Protein AF-A0A9E4KTT6-F1 (afdb_monomer_lite)

Radius of gyration: 18.22 Å; chains: 1; bounding box: 40×42×46 Å

Secondary structure (DSSP, 8-state):
-HHHHHHHTT--STT-EEEEEE-SSS-EEEEEETTEEEEES--SSTTSSS--SSS-SS--THHHHTTTTS-----EEE--SSHHHHHHHHHHHHH-SS--EEE-----TT----S-HHHHHHHHHHS----TTT-B-GGG-SEEE---SHHHHHHHHHHTHHHHHTT--EEE-

Foldseek 3Di:
DLVVLCQQQVDQLQADWAWAWEDEQATKIFTHGSSRTPDMQDDPDSQAGDCHDPHGHDDDPVVVVVVPPDDDDDAAEAAAQAVLLVVLVVVVVVVDDPHHYHYDYDPDPPQDPPDDNVRSNVCVVVVDDWPVVLFQSSNNASYEAEYGHHVSVVVSSVVSVVCVVVSHGYIYD

Structure (mmCIF, N/CA/C/O backbone):
data_AF-A0A9E4KTT6-F1
#
_entry.id   AF-A0A9E4KTT6-F1
#
loop_
_atom_site.group_PDB
_atom_site.id
_atom_site.type_symbol
_atom_site.label_atom_id
_atom_site.label_alt_id
_atom_site.label_comp_id
_atom_site.label_asym_id
_atom_site.label_entity_id
_atom_site.label_seq_id
_atom_site.pdbx_PDB_ins_code
_atom_site.Cartn_x
_atom_site.Cartn_y
_atom_site.Cartn_z
_atom_si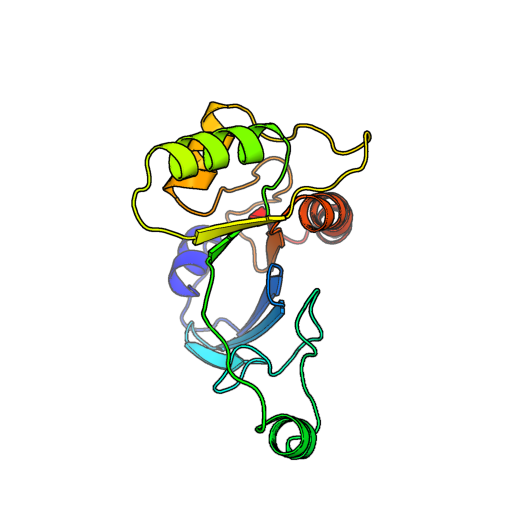te.occupancy
_atom_site.B_iso_or_equiv
_atom_site.auth_seq_id
_atom_site.auth_comp_id
_atom_site.auth_asym_id
_atom_site.auth_atom_id
_atom_site.pdbx_PDB_model_num
ATOM 1 N N . MET A 1 1 ? 0.861 -5.802 12.156 1.00 65.88 1 MET A N 1
ATOM 2 C CA . MET A 1 1 ? 0.313 -4.542 11.597 1.00 65.88 1 MET A CA 1
ATOM 3 C C . MET A 1 1 ? -0.463 -3.770 12.658 1.00 65.88 1 MET A C 1
ATOM 5 O O . MET A 1 1 ? -0.061 -2.660 12.962 1.00 65.88 1 MET A O 1
ATOM 9 N N . ALA A 1 2 ? -1.457 -4.380 13.317 1.00 66.81 2 ALA A N 1
ATOM 10 C CA . ALA A 1 2 ? -2.187 -3.762 14.431 1.00 66.81 2 ALA A CA 1
ATOM 11 C C . ALA A 1 2 ? -1.295 -3.299 15.606 1.00 66.81 2 ALA A C 1
ATOM 13 O O . ALA A 1 2 ? -1.503 -2.201 16.107 1.00 66.81 2 ALA A O 1
ATOM 14 N N . GLU A 1 3 ? -0.270 -4.075 15.985 1.00 71.81 3 GLU A N 1
ATOM 15 C CA . GLU A 1 3 ? 0.719 -3.675 17.009 1.00 71.81 3 GLU A CA 1
ATOM 16 C C . GLU A 1 3 ? 1.580 -2.478 16.575 1.00 71.81 3 GLU A C 1
ATOM 18 O O . GLU A 1 3 ? 1.825 -1.551 17.342 1.00 71.81 3 GLU A O 1
ATOM 23 N N . ARG A 1 4 ? 2.000 -2.447 15.304 1.00 75.50 4 ARG A N 1
ATOM 24 C CA . ARG A 1 4 ? 2.707 -1.283 14.746 1.00 75.50 4 ARG A CA 1
ATOM 25 C C . ARG A 1 4 ? 1.804 -0.052 14.732 1.00 75.50 4 ARG A C 1
ATOM 27 O O . ARG A 1 4 ? 2.252 1.027 15.099 1.00 75.50 4 ARG A O 1
ATOM 34 N N . TYR A 1 5 ? 0.536 -0.217 14.361 1.00 74.06 5 TYR A N 1
ATOM 35 C CA . TYR A 1 5 ? -0.446 0.862 14.399 1.00 74.06 5 TYR A CA 1
ATOM 36 C C . TYR A 1 5 ? -0.777 1.308 15.816 1.00 74.06 5 TYR A C 1
ATOM 38 O O . TYR A 1 5 ? -1.034 2.484 15.998 1.00 74.06 5 TYR A O 1
ATOM 46 N N . SER A 1 6 ? -0.696 0.442 16.830 1.00 73.25 6 SER A N 1
ATOM 47 C CA . SER A 1 6 ? -0.851 0.873 18.223 1.00 73.25 6 SER A CA 1
ATOM 48 C C . SER A 1 6 ? 0.294 1.668 18.777 1.00 73.25 6 SER A C 1
ATOM 50 O O . SER A 1 6 ? 0.057 2.625 19.504 1.00 73.25 6 SER A O 1
ATOM 52 N N . THR A 1 7 ? 1.518 1.308 18.410 1.00 77.50 7 THR A N 1
ATOM 53 C CA . THR A 1 7 ? 2.681 2.108 18.780 1.00 77.50 7 THR A CA 1
ATOM 54 C C . THR A 1 7 ? 2.636 3.465 18.093 1.00 77.50 7 THR A C 1
ATOM 56 O O . THR A 1 7 ? 2.942 4.473 18.718 1.00 77.50 7 THR A O 1
ATOM 59 N N . LEU A 1 8 ? 2.222 3.490 16.822 1.00 76.50 8 LEU A N 1
ATOM 60 C CA . LEU A 1 8 ? 2.074 4.730 16.075 1.00 76.50 8 LEU A CA 1
ATOM 61 C C . LEU A 1 8 ? 0.915 5.570 16.594 1.00 76.50 8 LEU A C 1
ATOM 63 O O . LEU A 1 8 ? 1.104 6.761 16.695 1.00 76.50 8 LEU A O 1
ATOM 67 N N . ALA A 1 9 ? -0.224 4.984 16.960 1.00 74.81 9 ALA A N 1
ATOM 68 C CA . ALA A 1 9 ? -1.436 5.704 17.348 1.00 74.81 9 ALA A CA 1
ATOM 69 C C . ALA A 1 9 ? -1.638 5.860 18.874 1.00 74.81 9 ALA A C 1
ATOM 71 O O . ALA A 1 9 ? -2.724 6.237 19.316 1.00 74.81 9 ALA A O 1
ATOM 72 N N . SER A 1 10 ? -0.607 5.557 19.674 1.00 76.44 10 SER A N 1
ATOM 73 C CA . SER A 1 10 ? -0.563 5.723 21.139 1.00 76.44 10 SER A CA 1
ATOM 74 C C . SER A 1 10 ? -1.796 5.192 21.882 1.00 76.44 10 SER A C 1
ATOM 76 O O . SER A 1 10 ? -2.261 5.789 22.853 1.00 76.44 10 SER A O 1
ATOM 78 N N . TRP A 1 11 ? -2.342 4.063 21.429 1.00 72.38 11 TRP A N 1
ATOM 79 C CA . TRP A 1 11 ? -3.538 3.460 22.010 1.00 72.38 11 TRP A CA 1
ATOM 80 C C . TRP A 1 11 ? -3.252 2.106 22.654 1.00 72.38 11 TRP A C 1
ATOM 82 O O . TRP A 1 11 ? -2.301 1.405 22.309 1.00 72.38 11 TRP A O 1
ATOM 92 N N . GLU A 1 12 ? -4.151 1.692 23.539 1.00 76.88 12 GLU A N 1
ATOM 93 C CA . GLU A 1 12 ? -4.147 0.351 24.114 1.00 76.88 12 GLU A CA 1
ATOM 94 C C . GLU A 1 12 ? -4.676 -0.683 23.108 1.00 76.88 12 GLU A C 1
ATOM 96 O O . GLU A 1 12 ? -5.718 -0.503 22.465 1.00 76.88 12 GLU A O 1
ATOM 101 N N . LEU A 1 13 ? -3.939 -1.786 22.952 1.00 75.75 13 LEU A N 1
ATOM 102 C CA . LEU A 1 13 ? -4.323 -2.900 22.078 1.00 75.75 13 LEU A CA 1
ATOM 103 C C . LEU A 1 13 ? -5.522 -3.661 22.642 1.00 75.75 13 LEU A C 1
ATOM 105 O O . LEU A 1 13 ? -6.413 -4.026 21.873 1.00 75.75 13 LEU A O 1
ATOM 109 N N . SER A 1 14 ? -5.539 -3.849 23.966 1.00 71.75 14 SER A N 1
ATOM 110 C CA . SER A 1 14 ? -6.333 -4.850 24.689 1.00 71.75 14 SER A CA 1
ATOM 111 C C . SER A 1 14 ? -7.859 -4.699 24.576 1.00 71.75 14 SER A C 1
ATOM 113 O O . SER A 1 14 ? -8.566 -5.682 24.770 1.00 71.75 14 SER A O 1
ATOM 115 N N . GLU A 1 15 ? -8.382 -3.541 24.155 1.00 66.94 15 GLU A N 1
ATOM 116 C CA . GLU A 1 15 ? -9.835 -3.306 24.010 1.00 66.94 15 GLU A CA 1
ATOM 117 C C . GLU A 1 15 ? -10.245 -2.660 22.675 1.00 66.94 15 GLU A C 1
ATOM 119 O O . GLU A 1 15 ? -11.379 -2.213 22.482 1.00 66.94 15 GLU A O 1
ATOM 124 N N . SER A 1 16 ? -9.325 -2.590 21.715 1.00 76.06 16 SER A N 1
ATOM 125 C CA . SER A 1 16 ? -9.552 -1.785 20.518 1.00 76.06 16 SER A CA 1
ATOM 126 C C . SER A 1 16 ? -10.448 -2.449 19.464 1.00 76.06 16 SER A C 1
ATOM 128 O O . SER A 1 16 ? -10.227 -3.596 19.090 1.00 76.06 16 SER A O 1
ATOM 130 N N . LYS A 1 17 ? -11.436 -1.707 18.938 1.00 87.75 17 LYS A N 1
ATOM 131 C CA . LYS A 1 17 ? -12.293 -2.105 17.802 1.00 87.75 17 LYS A CA 1
ATOM 132 C C . LYS A 1 17 ? -11.982 -1.226 16.600 1.00 87.75 17 LYS A C 1
ATOM 134 O O . LYS A 1 17 ? -12.229 -0.022 16.658 1.00 87.75 17 LYS A O 1
ATOM 139 N N . ARG A 1 18 ? -11.426 -1.792 15.528 1.00 83.88 18 ARG A N 1
ATOM 140 C CA . ARG A 1 18 ? -10.996 -1.025 14.349 1.00 83.88 18 ARG A CA 1
ATOM 141 C C . ARG A 1 18 ? -11.354 -1.700 13.041 1.00 83.88 18 ARG A C 1
ATOM 143 O O . ARG A 1 18 ? -11.495 -2.914 12.975 1.00 83.88 18 ARG A O 1
ATOM 150 N N . VAL A 1 19 ? -11.435 -0.878 12.003 1.00 89.50 19 VAL A N 1
ATOM 151 C CA . VAL A 1 19 ? -11.459 -1.310 10.609 1.00 89.50 19 VAL A CA 1
ATOM 152 C C . VAL A 1 19 ? -10.274 -0.651 9.918 1.00 89.50 19 VAL A C 1
ATOM 154 O O . VAL A 1 19 ? -10.125 0.567 9.983 1.00 89.50 19 VAL A O 1
ATOM 157 N N . THR A 1 20 ? -9.413 -1.445 9.295 1.00 86.00 20 THR A N 1
ATOM 158 C CA . THR A 1 20 ? -8.266 -0.970 8.516 1.00 86.00 20 THR A CA 1
ATOM 159 C C . THR A 1 20 ? -8.594 -1.047 7.036 1.00 86.00 20 THR A C 1
ATOM 161 O O . THR A 1 20 ? -9.152 -2.053 6.610 1.00 86.00 20 THR A O 1
ATOM 164 N N . LEU A 1 21 ? -8.225 -0.029 6.261 1.00 87.00 21 LEU A N 1
ATOM 165 C CA . LEU A 1 21 ? -8.377 -0.001 4.807 1.00 87.00 21 LEU A CA 1
ATOM 166 C C . LEU A 1 21 ? -6.988 0.111 4.177 1.00 87.00 21 LEU A C 1
ATOM 168 O O . LEU A 1 21 ? -6.307 1.112 4.367 1.00 87.00 21 LEU A O 1
ATOM 172 N N . GLN A 1 22 ? -6.561 -0.913 3.447 1.00 84.06 22 GLN A N 1
ATOM 173 C CA . GLN A 1 22 ? -5.339 -0.882 2.653 1.00 84.06 22 GLN A CA 1
ATOM 174 C C . GLN A 1 22 ? -5.734 -0.498 1.236 1.00 84.06 22 GLN A C 1
ATOM 176 O O . GLN A 1 22 ? -6.469 -1.246 0.591 1.00 84.06 22 GLN A O 1
ATOM 181 N N . LEU A 1 23 ? -5.255 0.647 0.749 1.00 80.38 23 LEU A N 1
ATOM 182 C CA . LEU A 1 23 ? -5.533 1.080 -0.613 1.00 80.38 23 LEU A CA 1
ATOM 183 C C . LEU A 1 23 ? -4.248 1.132 -1.453 1.00 80.38 23 LEU A C 1
ATOM 185 O O . LEU A 1 23 ? -3.225 1.615 -0.991 1.00 80.38 23 LEU A O 1
ATOM 189 N N . GLY A 1 24 ? -4.240 0.537 -2.651 1.00 69.12 24 GLY A N 1
ATOM 190 C CA . GLY A 1 24 ? -3.016 0.396 -3.452 1.00 69.12 24 GLY A CA 1
ATOM 191 C C . GLY A 1 24 ? -3.171 -0.513 -4.679 1.00 69.12 24 GLY A C 1
ATOM 192 O O . GLY A 1 24 ? -4.257 -0.613 -5.236 1.00 69.12 24 GLY A O 1
ATOM 193 N N . ASN A 1 25 ? -2.113 -1.244 -5.075 1.00 60.38 25 ASN A N 1
ATOM 194 C CA . ASN A 1 25 ? -2.139 -2.299 -6.119 1.00 60.38 25 ASN A CA 1
ATOM 195 C C . ASN A 1 25 ? -3.037 -3.514 -5.773 1.00 60.38 25 ASN A C 1
ATOM 197 O O . ASN A 1 25 ? -3.058 -4.527 -6.476 1.00 60.38 25 ASN A O 1
ATOM 201 N N . GLY A 1 26 ? -3.770 -3.399 -4.673 1.00 66.12 26 GLY A N 1
ATOM 202 C CA . GLY A 1 26 ? -5.014 -4.070 -4.359 1.00 66.12 26 GLY A CA 1
ATOM 203 C C . GLY A 1 26 ? -5.686 -3.319 -3.207 1.00 66.12 26 GLY A C 1
ATOM 204 O O . GLY A 1 26 ? -4.993 -2.662 -2.425 1.00 66.12 26 GLY A O 1
ATOM 205 N N . TYR A 1 27 ? -7.012 -3.382 -3.123 1.00 81.19 27 TYR A N 1
ATOM 206 C CA . TYR A 1 27 ? -7.779 -2.750 -2.050 1.00 81.19 27 TYR A CA 1
ATOM 207 C C . TYR A 1 27 ? -8.288 -3.816 -1.087 1.00 81.19 27 TYR A C 1
ATOM 209 O O . TYR A 1 27 ? -8.847 -4.824 -1.521 1.00 81.19 27 TYR A O 1
ATOM 217 N N . SER A 1 28 ? -8.128 -3.598 0.215 1.00 84.50 28 SER A N 1
ATOM 218 C CA . SER A 1 28 ? -8.697 -4.491 1.221 1.00 84.50 28 SER A CA 1
ATOM 219 C C . SER A 1 28 ? -9.144 -3.772 2.481 1.00 84.50 28 SER A C 1
ATOM 221 O O . SER A 1 28 ? -8.627 -2.716 2.841 1.00 84.50 28 SER A O 1
ATOM 223 N N . ALA A 1 29 ? -10.131 -4.355 3.152 1.00 89.69 29 ALA A N 1
ATOM 224 C CA . ALA A 1 29 ? -10.610 -3.935 4.456 1.00 89.69 29 ALA A CA 1
ATOM 225 C C . ALA A 1 29 ? -10.387 -5.069 5.457 1.00 89.69 29 ALA A C 1
ATOM 227 O O . ALA A 1 29 ? -10.622 -6.221 5.114 1.00 89.69 29 ALA A O 1
ATOM 228 N N . ALA A 1 30 ? -9.986 -4.774 6.691 1.00 89.75 30 ALA A N 1
ATOM 229 C CA . ALA A 1 30 ? -9.930 -5.781 7.750 1.00 89.75 30 ALA A CA 1
ATOM 230 C C . ALA A 1 30 ? -10.523 -5.257 9.054 1.00 89.75 30 ALA A C 1
ATOM 232 O O . ALA A 1 30 ? -10.239 -4.137 9.477 1.00 89.75 30 ALA A O 1
ATOM 233 N N . ALA A 1 31 ? -11.342 -6.081 9.700 1.00 90.81 31 ALA A N 1
ATOM 234 C CA . ALA A 1 31 ? -11.849 -5.829 11.037 1.00 90.81 31 ALA A CA 1
ATOM 235 C C . ALA A 1 31 ? -10.843 -6.359 12.063 1.00 90.81 31 ALA A C 1
ATOM 237 O O . ALA A 1 31 ? -10.387 -7.501 11.981 1.00 90.81 31 ALA A O 1
ATOM 238 N N . VAL A 1 32 ? -10.493 -5.527 13.041 1.00 87.56 32 VAL A N 1
ATOM 239 C CA . VAL A 1 32 ? -9.505 -5.824 14.081 1.00 87.56 32 VAL A CA 1
ATOM 240 C C . VAL A 1 32 ? -10.128 -5.590 15.454 1.00 87.56 32 VAL A C 1
ATOM 242 O O . VAL A 1 32 ? -10.606 -4.493 15.748 1.00 87.56 32 VAL A O 1
ATOM 245 N N . LEU A 1 33 ? -10.095 -6.614 16.305 1.00 87.56 33 LEU A N 1
ATOM 246 C CA . LEU A 1 33 ? -10.571 -6.586 17.685 1.00 87.56 33 LEU A CA 1
ATOM 247 C C . LEU A 1 33 ? -9.428 -6.973 18.626 1.00 87.56 33 LEU A C 1
ATOM 249 O O . LEU A 1 33 ? -8.840 -8.041 18.483 1.00 87.56 33 LEU A O 1
ATOM 253 N N . GLY A 1 34 ? -9.097 -6.113 19.588 1.00 85.81 34 GLY A N 1
ATOM 254 C CA . GLY A 1 34 ? -8.058 -6.410 20.578 1.00 85.81 34 GLY A CA 1
ATOM 255 C C . GLY A 1 34 ? -6.655 -6.561 19.971 1.00 85.81 34 GLY A C 1
ATOM 256 O O . GLY A 1 34 ? -5.835 -7.306 20.493 1.00 85.81 34 GLY A O 1
ATOM 257 N N . GLY A 1 35 ? -6.398 -5.938 18.814 1.00 83.00 35 GLY A N 1
ATOM 258 C CA . GLY A 1 35 ? -5.162 -6.133 18.044 1.00 83.00 35 GLY A CA 1
ATOM 259 C C . GLY A 1 35 ? -5.148 -7.364 17.129 1.00 83.00 35 GLY A C 1
ATOM 260 O O . GLY A 1 35 ? -4.210 -7.527 16.351 1.00 83.00 35 GLY A O 1
ATOM 261 N N . VAL A 1 36 ? -6.194 -8.192 17.156 1.00 84.50 36 VAL A N 1
ATOM 262 C CA . VAL A 1 36 ? -6.321 -9.400 16.332 1.00 84.50 36 VAL A CA 1
ATOM 263 C C . VAL A 1 36 ? -7.259 -9.130 15.159 1.00 84.50 36 VAL A C 1
ATOM 265 O O . VAL A 1 36 ? -8.348 -8.596 15.348 1.00 84.50 36 VAL A O 1
ATOM 268 N N . SER A 1 37 ? -6.852 -9.485 13.938 1.00 87.88 37 SER A N 1
ATOM 269 C CA . SER A 1 37 ? -7.753 -9.438 12.780 1.00 87.88 37 SER A CA 1
ATOM 270 C C . SER A 1 37 ? -8.793 -10.550 12.908 1.00 87.88 37 SER A C 1
ATOM 272 O O . SER A 1 37 ? -8.431 -11.715 13.052 1.00 87.88 37 SER A O 1
ATOM 274 N N . ILE A 1 38 ? -10.070 -10.174 12.909 1.00 91.81 38 ILE A N 1
ATOM 275 C CA . ILE A 1 38 ? -11.207 -11.096 13.050 1.00 91.81 38 ILE A CA 1
ATOM 276 C C . ILE A 1 38 ? -11.940 -11.327 11.731 1.00 91.81 38 ILE A C 1
ATOM 278 O O . ILE A 1 38 ? -12.659 -12.313 11.612 1.00 91.81 38 ILE A O 1
ATOM 282 N N . ASP A 1 39 ? -11.769 -10.421 10.767 1.00 89.38 39 ASP A N 1
ATOM 283 C CA . ASP A 1 39 ? -12.334 -10.541 9.428 1.00 89.38 39 ASP A CA 1
ATOM 284 C C . ASP A 1 39 ? -11.528 -9.703 8.428 1.00 89.38 39 ASP A C 1
ATOM 286 O O . ASP A 1 39 ? -10.867 -8.729 8.812 1.00 89.38 39 ASP A O 1
ATOM 290 N N . THR A 1 40 ? -11.583 -10.072 7.152 1.00 88.62 40 THR A N 1
ATOM 291 C CA . THR A 1 40 ? -10.911 -9.376 6.052 1.00 88.62 40 THR A CA 1
ATOM 292 C C . THR A 1 40 ? -11.704 -9.523 4.760 1.00 88.62 40 THR A C 1
ATOM 294 O O . THR A 1 40 ? -12.299 -10.558 4.493 1.00 88.62 40 THR A O 1
ATOM 297 N N . SER A 1 41 ? -11.689 -8.486 3.927 1.00 85.31 41 SER A N 1
ATOM 298 C CA . SER A 1 41 ? -12.349 -8.511 2.625 1.00 85.31 41 SER A CA 1
ATOM 299 C C . SER A 1 41 ? -11.641 -9.421 1.620 1.00 85.31 41 SER A C 1
ATOM 301 O O . SER A 1 41 ? -12.229 -9.744 0.603 1.00 85.31 41 SER A O 1
ATOM 303 N N . MET A 1 42 ? -10.374 -9.778 1.849 1.00 85.06 42 MET A N 1
ATOM 304 C CA . MET A 1 42 ? -9.623 -10.681 0.970 1.00 85.06 42 MET A CA 1
ATOM 305 C C . MET A 1 42 ? -9.723 -12.116 1.477 1.00 85.06 42 MET A C 1
ATOM 307 O O . MET A 1 42 ? -9.413 -12.360 2.642 1.00 85.06 42 MET A O 1
ATOM 311 N N . GLY A 1 43 ? -10.044 -13.068 0.605 1.00 69.69 43 GLY A N 1
ATOM 312 C CA . GLY A 1 43 ? -9.914 -14.487 0.924 1.00 69.69 43 GLY A CA 1
ATOM 313 C C . GLY A 1 43 ? -8.543 -15.059 0.574 1.00 69.69 43 GLY A C 1
ATOM 314 O O . GLY A 1 43 ? -7.503 -14.428 0.771 1.00 69.69 43 GLY A O 1
ATOM 315 N N . LEU A 1 44 ? -8.526 -16.299 0.077 1.00 62.03 44 LEU A N 1
ATOM 316 C CA . LEU A 1 44 ? -7.292 -17.071 -0.127 1.00 62.03 44 LEU A CA 1
ATOM 317 C C . LEU A 1 44 ? -6.342 -16.421 -1.146 1.00 62.03 44 LEU A C 1
ATOM 319 O O . LEU A 1 44 ? -5.121 -16.500 -1.006 1.00 62.03 44 LEU A O 1
ATOM 323 N N . ALA A 1 45 ? -6.910 -15.789 -2.172 1.00 62.69 45 ALA A N 1
ATOM 324 C CA . ALA A 1 45 ? -6.186 -15.050 -3.191 1.00 62.69 45 ALA A CA 1
ATOM 325 C C . ALA A 1 45 ? -6.511 -13.555 -3.081 1.00 62.69 45 ALA A C 1
ATOM 327 O O . ALA A 1 45 ? -7.640 -13.191 -2.749 1.00 62.69 45 ALA A O 1
ATOM 328 N N . PRO A 1 46 ? -5.575 -12.663 -3.449 1.00 57.28 46 PRO A N 1
ATOM 329 C CA . PRO A 1 46 ? -5.769 -11.221 -3.359 1.00 57.28 46 PRO A CA 1
ATOM 330 C C . PRO A 1 46 ? -6.660 -10.650 -4.479 1.00 57.28 46 PRO A C 1
ATOM 332 O O . PRO A 1 46 ? -6.470 -9.506 -4.899 1.00 57.28 46 PRO A O 1
ATOM 335 N N . LEU A 1 47 ? -7.558 -11.491 -4.999 1.00 66.75 47 LEU A N 1
ATOM 336 C CA . LEU A 1 47 ? -8.563 -11.196 -6.009 1.00 66.75 47 LEU A CA 1
ATOM 337 C C . LEU A 1 47 ? -9.913 -10.891 -5.358 1.00 66.75 47 LEU A C 1
ATOM 339 O O . LEU A 1 47 ? -10.584 -9.983 -5.823 1.00 66.75 47 LEU A O 1
ATOM 343 N N . GLU A 1 48 ? -10.276 -11.623 -4.301 1.00 65.06 48 GLU A N 1
ATOM 344 C CA . GLU A 1 48 ? -11.541 -11.447 -3.581 1.00 65.06 48 GLU A CA 1
ATOM 345 C C . GLU A 1 48 ? -11.575 -10.129 -2.799 1.00 65.06 48 GLU A C 1
ATOM 347 O O . GLU A 1 48 ? -10.544 -9.593 -2.370 1.00 65.06 48 GLU A O 1
ATOM 352 N N . GLY A 1 49 ? -12.789 -9.622 -2.618 1.00 75.75 49 GLY A N 1
ATOM 353 C CA . GLY A 1 49 ? -13.088 -8.384 -1.929 1.00 75.75 49 GLY A CA 1
ATOM 354 C C . GLY A 1 49 ? -13.326 -7.216 -2.874 1.00 75.75 49 GLY A C 1
ATOM 355 O O . GLY A 1 49 ? -14.074 -7.290 -3.849 1.00 75.75 49 GLY A O 1
ATOM 356 N N . LEU A 1 50 ? -12.724 -6.079 -2.539 1.00 76.50 50 LEU A N 1
ATOM 357 C CA . LEU A 1 50 ? -12.997 -4.806 -3.196 1.00 76.50 50 LEU A CA 1
ATOM 358 C C . LEU A 1 50 ? -12.518 -4.813 -4.655 1.00 76.50 50 LEU A C 1
ATOM 360 O O . LEU A 1 50 ? -11.452 -5.339 -4.963 1.00 76.50 50 LEU A O 1
ATOM 364 N N . MET A 1 51 ? -13.279 -4.172 -5.547 1.00 73.38 51 MET A N 1
ATOM 365 C CA . MET A 1 51 ? -12.863 -3.937 -6.935 1.00 73.38 51 MET A CA 1
ATOM 366 C C . MET A 1 51 ? -11.596 -3.076 -6.968 1.00 73.38 51 MET A C 1
ATOM 368 O O . MET A 1 51 ? -11.534 -2.071 -6.263 1.00 73.38 51 MET A O 1
ATOM 372 N N . MET A 1 52 ? -10.610 -3.447 -7.792 1.00 72.94 52 MET A N 1
ATOM 373 C CA . MET A 1 52 ? -9.278 -2.827 -7.838 1.00 72.94 52 MET A CA 1
ATOM 374 C C . MET A 1 52 ? -8.866 -2.435 -9.262 1.00 72.94 52 MET A C 1
ATOM 376 O O . MET A 1 52 ? -9.522 -2.792 -10.234 1.00 72.94 52 MET A O 1
ATOM 380 N N . GLY A 1 53 ? -7.749 -1.713 -9.410 1.00 61.09 53 GLY A N 1
ATOM 381 C CA . GLY A 1 53 ? -7.344 -1.142 -10.705 1.00 61.09 53 GLY A CA 1
ATOM 382 C C . GLY A 1 53 ? -7.160 -2.158 -11.845 1.00 61.09 53 GLY A C 1
ATOM 383 O O . GLY A 1 53 ? -7.627 -1.924 -12.954 1.00 61.09 53 GLY A O 1
ATOM 384 N N . ILE A 1 54 ? -6.504 -3.293 -11.580 1.00 55.97 54 ILE A N 1
ATOM 385 C CA . ILE A 1 54 ? -6.316 -4.392 -12.556 1.00 55.97 54 ILE A CA 1
ATOM 386 C C . ILE A 1 54 ? -6.869 -5.734 -12.057 1.00 55.97 54 ILE A C 1
ATOM 388 O O . ILE A 1 54 ? -6.585 -6.781 -12.634 1.00 55.97 54 ILE A O 1
ATOM 392 N N . ARG A 1 55 ? -7.605 -5.723 -10.941 1.00 64.88 55 ARG A N 1
ATOM 393 C CA . ARG A 1 55 ? -8.195 -6.916 -10.326 1.00 64.88 55 ARG A CA 1
ATOM 394 C C . ARG A 1 55 ? -9.669 -6.666 -10.103 1.00 64.88 55 ARG A C 1
ATOM 396 O O . ARG A 1 55 ? -10.065 -5.592 -9.667 1.00 64.88 55 ARG A O 1
ATOM 403 N N . THR A 1 56 ? -10.468 -7.671 -10.392 1.00 65.81 56 THR A N 1
ATOM 404 C CA . THR A 1 56 ? -11.920 -7.541 -10.458 1.00 65.81 56 THR A CA 1
ATOM 405 C C . THR A 1 56 ? -12.587 -7.364 -9.097 1.00 65.81 56 THR A C 1
ATOM 407 O O . THR A 1 56 ? -13.680 -6.810 -9.051 1.00 65.81 56 THR A O 1
ATOM 410 N N . GLY A 1 57 ? -11.939 -7.778 -8.004 1.00 76.75 57 GLY A N 1
ATOM 411 C CA . GLY A 1 57 ? -12.656 -8.029 -6.757 1.00 76.75 57 GLY A CA 1
ATOM 412 C C . GLY A 1 57 ? -13.408 -9.359 -6.853 1.00 76.75 57 GLY A C 1
ATOM 413 O O . GLY A 1 57 ? -13.064 -10.217 -7.678 1.00 76.75 57 GLY A O 1
ATOM 414 N N . ASP A 1 58 ? -14.469 -9.490 -6.062 1.00 75.50 58 ASP A N 1
ATOM 415 C CA . ASP A 1 58 ? -15.366 -10.648 -6.105 1.00 75.50 58 ASP A CA 1
ATOM 416 C C . ASP A 1 58 ? -15.934 -10.889 -7.517 1.00 75.50 58 ASP A C 1
ATOM 418 O O . ASP A 1 58 ? -16.542 -10.009 -8.133 1.00 75.50 58 ASP A O 1
ATOM 422 N N . VAL A 1 59 ? -15.737 -12.107 -8.032 1.00 66.50 59 VAL A N 1
ATOM 423 C CA . VAL A 1 59 ? -16.196 -12.569 -9.353 1.00 66.50 59 VAL A CA 1
ATOM 424 C C . VAL A 1 59 ? -16.848 -13.941 -9.256 1.00 66.50 59 VAL A C 1
ATOM 426 O O . VAL A 1 59 ? -16.584 -14.695 -8.323 1.00 66.50 59 VAL A O 1
ATOM 429 N N . ASP A 1 60 ? -17.685 -14.279 -10.239 1.00 68.88 60 ASP A N 1
ATOM 430 C CA . ASP A 1 60 ? -18.276 -15.614 -10.344 1.00 68.88 60 ASP A CA 1
ATOM 431 C C . ASP A 1 60 ? -17.165 -16.679 -10.493 1.00 68.88 60 ASP A C 1
ATOM 433 O O . ASP A 1 60 ? -16.382 -16.603 -11.449 1.00 68.88 60 ASP A O 1
ATOM 437 N N . PRO A 1 61 ? -17.082 -17.681 -9.597 1.00 56.69 61 PRO A N 1
ATOM 438 C CA . PRO A 1 61 ? -16.086 -18.749 -9.679 1.00 56.69 61 PRO A CA 1
ATOM 439 C C . PRO A 1 61 ? -16.087 -19.511 -11.016 1.00 56.69 61 PRO A C 1
ATOM 441 O O . PRO A 1 61 ? -15.035 -19.989 -11.443 1.00 56.69 61 PRO A O 1
ATOM 444 N N . ALA A 1 62 ? -17.227 -19.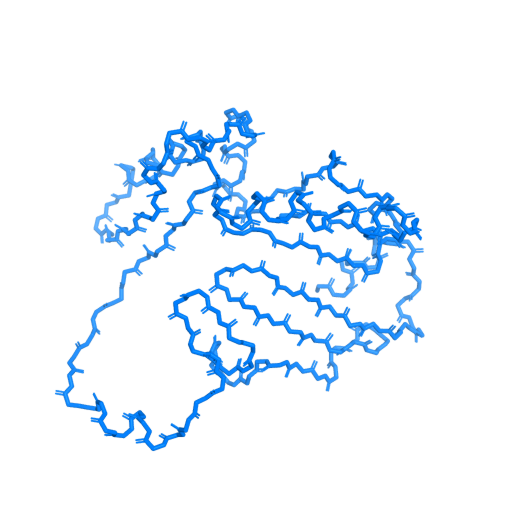579 -11.718 1.00 59.16 62 ALA A N 1
ATOM 445 C CA . ALA A 1 62 ? -17.344 -20.246 -13.019 1.00 59.16 62 ALA A CA 1
ATOM 446 C C . ALA A 1 62 ? -16.564 -19.531 -14.145 1.00 59.16 62 ALA A C 1
ATOM 448 O O . ALA A 1 62 ? -16.257 -20.136 -15.175 1.00 59.16 62 ALA A O 1
ATOM 449 N N . LEU A 1 63 ? -16.195 -18.256 -13.959 1.00 55.03 63 LEU A N 1
ATOM 450 C CA . LEU A 1 63 ? -15.407 -17.491 -14.931 1.00 55.03 63 LEU A CA 1
ATOM 451 C C . LEU A 1 63 ? -13.979 -18.035 -15.075 1.00 55.03 63 LEU A C 1
ATOM 453 O O . LEU A 1 63 ? -13.447 -18.073 -16.183 1.00 55.03 63 LEU A O 1
ATOM 457 N N . ALA A 1 64 ? -13.364 -18.478 -13.974 1.00 54.56 64 ALA A N 1
ATOM 458 C CA . ALA A 1 64 ? -12.013 -19.035 -13.995 1.00 54.56 64 ALA A CA 1
ATOM 459 C C . ALA A 1 64 ? -11.962 -20.361 -14.774 1.00 54.56 64 ALA A C 1
ATOM 461 O O . ALA A 1 64 ? -11.038 -20.577 -15.558 1.00 54.56 64 ALA A O 1
ATOM 462 N N . GLU A 1 65 ? -12.987 -21.211 -14.633 1.00 51.69 65 GLU A N 1
ATOM 463 C CA . GLU A 1 65 ? -13.108 -22.457 -15.402 1.00 51.69 65 GLU A CA 1
ATOM 464 C C . GLU A 1 65 ? -13.218 -22.208 -16.911 1.00 51.69 65 GLU A C 1
ATOM 466 O O . GLU A 1 65 ? -12.623 -22.940 -17.702 1.00 51.69 65 GLU A O 1
ATOM 471 N N . SER A 1 66 ? -13.897 -21.131 -17.317 1.00 56.69 66 SER A N 1
ATOM 472 C CA . SER A 1 66 ? -14.003 -20.736 -18.726 1.00 56.69 66 SER A CA 1
ATOM 473 C C . SER A 1 66 ? -12.672 -20.282 -19.349 1.00 56.69 66 SER A C 1
ATOM 475 O O . SER A 1 66 ? -12.596 -20.202 -20.575 1.00 56.69 66 SER A O 1
ATOM 477 N N . LEU A 1 67 ? -11.652 -19.949 -18.546 1.00 49.41 67 LEU A N 1
ATOM 478 C CA . LEU A 1 67 ? -10.382 -19.356 -18.997 1.00 49.41 67 LEU A CA 1
ATOM 479 C C . LEU A 1 67 ? -9.170 -20.306 -18.889 1.00 49.41 67 LEU A C 1
ATOM 481 O O . LEU A 1 67 ? -8.077 -19.947 -19.318 1.00 49.41 67 LEU A O 1
ATOM 485 N N . LEU A 1 68 ? -9.342 -21.524 -18.358 1.00 48.16 68 LEU A N 1
ATOM 486 C CA . LEU A 1 68 ? -8.273 -22.496 -18.042 1.00 48.16 68 LEU A CA 1
ATOM 487 C C . LEU A 1 68 ? -7.481 -23.068 -19.242 1.00 48.16 68 LEU A C 1
ATOM 489 O O . LEU A 1 68 ? -6.619 -23.924 -19.048 1.00 48.16 68 LEU A O 1
ATOM 493 N N . SER A 1 69 ? -7.740 -22.630 -20.474 1.00 52.94 69 SER A N 1
ATOM 494 C CA . SER A 1 69 ? -7.083 -23.149 -21.683 1.00 52.94 69 SER A CA 1
ATOM 495 C C . SER A 1 69 ? -5.830 -22.376 -22.139 1.00 52.94 69 SER A C 1
ATOM 497 O O . SER A 1 69 ? -5.315 -22.690 -23.209 1.00 52.94 69 SER A O 1
ATOM 499 N N . GLU A 1 70 ? -5.314 -21.408 -21.365 1.00 47.25 70 GLU A N 1
ATOM 500 C CA . GLU A 1 70 ? -4.192 -20.522 -21.758 1.00 47.25 70 GLU A CA 1
ATOM 501 C C . GLU A 1 70 ? -2.994 -20.553 -20.758 1.00 47.25 70 GLU A C 1
ATOM 503 O O . GLU A 1 70 ? -3.224 -20.577 -19.547 1.00 47.25 70 GLU A O 1
ATOM 508 N N . PRO A 1 71 ? -1.712 -20.529 -21.199 1.00 43.53 71 PRO A N 1
ATOM 509 C CA . PRO A 1 71 ? -0.526 -20.498 -20.313 1.00 43.53 71 PRO A CA 1
ATOM 510 C C . PRO A 1 71 ? -0.098 -19.082 -19.830 1.00 43.53 71 PRO A C 1
ATOM 512 O O . PRO A 1 71 ? -0.293 -18.107 -20.551 1.00 43.53 71 PRO A O 1
ATOM 515 N N . SER A 1 72 ? 0.579 -18.954 -18.663 1.00 53.91 72 SER A N 1
ATOM 516 C CA . SER A 1 72 ? 1.116 -17.666 -18.136 1.00 53.91 72 SER A CA 1
ATOM 517 C C . SER A 1 72 ? 2.493 -17.743 -17.424 1.00 53.91 72 SER A C 1
ATOM 519 O O . SER A 1 72 ? 2.639 -18.513 -16.474 1.00 53.91 72 SER A O 1
ATOM 521 N N . ASP A 1 73 ? 3.446 -16.867 -17.792 1.00 54.50 73 ASP A N 1
ATOM 522 C CA . ASP A 1 73 ? 4.716 -16.571 -17.082 1.00 54.50 73 ASP A CA 1
ATOM 523 C C . ASP A 1 73 ? 4.596 -15.282 -16.222 1.00 54.50 73 ASP A C 1
ATOM 525 O O . ASP A 1 73 ? 3.929 -14.329 -16.629 1.00 54.50 73 ASP A O 1
ATOM 529 N N . ILE A 1 74 ? 5.238 -15.198 -15.040 1.00 58.47 74 ILE A N 1
ATOM 530 C CA . ILE A 1 74 ? 5.045 -14.085 -14.072 1.00 58.47 74 ILE A CA 1
ATOM 531 C C . ILE A 1 74 ? 6.171 -13.029 -14.149 1.00 58.47 74 ILE A C 1
ATOM 533 O O . ILE A 1 74 ? 7.336 -13.329 -13.889 1.00 58.47 74 ILE A O 1
ATOM 537 N N . SER A 1 75 ? 5.819 -11.762 -14.416 1.00 64.62 75 SER A N 1
ATOM 538 C CA . SER A 1 75 ? 6.712 -10.582 -14.361 1.00 64.62 75 SER A CA 1
ATOM 539 C C . SER A 1 75 ? 6.466 -9.727 -13.105 1.00 64.62 75 SER A C 1
ATOM 541 O O . SER A 1 75 ? 5.330 -9.611 -12.644 1.00 64.62 75 SER A O 1
ATOM 543 N N . ARG A 1 76 ? 7.514 -9.084 -12.553 1.00 67.25 76 ARG A N 1
ATOM 544 C CA . ARG A 1 76 ? 7.361 -8.102 -11.460 1.00 67.25 76 ARG A CA 1
ATOM 545 C C . ARG A 1 76 ? 6.812 -6.784 -11.995 1.00 67.25 76 ARG A C 1
ATOM 547 O O . ARG A 1 76 ? 7.466 -6.154 -12.816 1.00 67.25 76 ARG A O 1
ATOM 554 N N . VAL A 1 77 ? 5.664 -6.345 -11.482 1.00 75.31 77 VAL A N 1
ATOM 555 C CA . VAL A 1 77 ? 5.015 -5.085 -11.874 1.00 75.31 77 VAL A CA 1
ATOM 556 C C . VAL A 1 77 ? 5.231 -4.020 -10.797 1.00 75.31 77 VAL A C 1
ATOM 558 O O . VAL A 1 77 ? 4.886 -4.236 -9.637 1.00 75.31 77 VAL A O 1
ATOM 561 N N . LEU A 1 78 ? 5.787 -2.872 -11.181 1.00 78.50 78 LEU A N 1
ATOM 562 C CA . LEU A 1 78 ? 6.002 -1.709 -10.319 1.00 78.50 78 LEU A CA 1
ATOM 563 C C . LEU A 1 78 ? 5.272 -0.481 -10.869 1.00 78.50 78 LEU A C 1
ATOM 565 O O . LEU A 1 78 ? 5.248 -0.253 -12.079 1.00 78.50 78 LEU A O 1
ATOM 569 N N . SER A 1 79 ? 4.735 0.338 -9.967 1.00 81.75 79 SER A N 1
ATOM 570 C CA . SER A 1 79 ? 4.010 1.574 -10.284 1.00 81.75 79 SER A CA 1
ATOM 571 C C . SER A 1 79 ? 4.635 2.735 -9.507 1.00 81.75 79 SER A C 1
ATOM 573 O O . SER A 1 79 ? 4.282 2.936 -8.345 1.00 81.75 79 SER A O 1
ATOM 575 N N . PRO A 1 80 ? 5.601 3.464 -10.093 1.00 84.50 80 PRO A N 1
ATOM 576 C CA . PRO A 1 80 ? 6.263 4.576 -9.420 1.00 84.50 80 PRO A CA 1
ATOM 577 C C . PRO A 1 80 ? 5.289 5.687 -9.028 1.00 84.50 80 PRO A C 1
ATOM 579 O O . PRO A 1 80 ? 4.339 5.987 -9.758 1.00 84.50 80 PRO A O 1
ATOM 582 N N . ALA A 1 81 ? 5.535 6.298 -7.871 1.00 84.38 81 ALA A N 1
ATOM 583 C CA . ALA A 1 81 ? 4.677 7.351 -7.345 1.00 84.38 81 ALA A CA 1
ATOM 584 C C . ALA A 1 81 ? 4.803 8.663 -8.144 1.00 84.38 81 ALA A C 1
ATOM 586 O O . ALA A 1 81 ? 3.801 9.325 -8.380 1.00 84.38 81 ALA A O 1
ATOM 587 N N . ASP A 1 82 ? 5.992 8.982 -8.652 1.00 87.94 82 ASP A N 1
ATOM 588 C CA . ASP A 1 82 ? 6.254 10.091 -9.576 1.00 87.94 82 ASP A CA 1
ATOM 589 C C . ASP A 1 82 ? 7.472 9.795 -10.480 1.00 87.94 82 ASP A C 1
ATOM 591 O O . ASP A 1 82 ? 7.958 8.653 -10.539 1.00 87.94 82 ASP A O 1
ATOM 595 N N . TYR A 1 83 ? 7.974 10.801 -11.208 1.00 88.88 83 TYR A N 1
ATOM 596 C CA . TYR A 1 83 ? 9.125 10.617 -12.094 1.00 88.88 83 TYR A CA 1
ATOM 597 C C . TYR A 1 83 ? 10.435 10.381 -11.334 1.00 88.88 83 TYR A C 1
ATOM 599 O O . TYR A 1 83 ? 11.270 9.606 -11.811 1.00 88.88 83 TYR A O 1
ATOM 607 N N . ASN A 1 84 ? 10.614 10.966 -10.148 1.00 91.31 84 ASN A N 1
ATOM 608 C CA . ASN A 1 84 ? 11.794 10.720 -9.315 1.00 91.31 84 ASN A CA 1
ATOM 609 C C . ASN A 1 84 ? 11.823 9.271 -8.804 1.00 91.31 84 ASN A C 1
ATOM 611 O O . ASN A 1 84 ? 12.851 8.592 -8.902 1.00 91.31 84 ASN A O 1
ATOM 615 N N . CYS A 1 85 ? 10.672 8.737 -8.395 1.00 88.50 85 CYS A N 1
ATOM 616 C CA . CYS A 1 85 ? 10.509 7.325 -8.057 1.00 88.50 85 CYS A CA 1
ATOM 617 C C . CYS A 1 85 ? 10.771 6.424 -9.267 1.00 88.50 85 CYS A C 1
ATOM 619 O O . CYS A 1 85 ? 11.397 5.370 -9.139 1.00 88.50 85 CYS A O 1
ATOM 621 N N . ALA A 1 86 ? 10.323 6.829 -10.461 1.00 89.62 86 ALA A N 1
ATOM 622 C CA . ALA A 1 86 ? 10.579 6.072 -11.681 1.00 89.62 86 ALA A CA 1
ATOM 623 C C . ALA A 1 86 ? 12.084 6.008 -11.985 1.00 89.62 86 ALA A C 1
ATOM 625 O O . ALA A 1 86 ? 12.588 4.940 -12.331 1.00 89.62 86 ALA A O 1
ATOM 626 N N . GLN A 1 87 ? 12.822 7.107 -11.795 1.00 90.38 87 GLN A N 1
ATOM 627 C CA . GLN A 1 87 ? 14.280 7.118 -11.941 1.00 90.38 87 GLN A CA 1
ATOM 628 C C . GLN A 1 87 ? 14.979 6.189 -10.940 1.00 90.38 87 GLN A C 1
ATOM 630 O O . GLN A 1 87 ? 15.870 5.438 -11.345 1.00 90.38 87 GLN A O 1
ATOM 635 N N . ALA A 1 88 ? 14.566 6.199 -9.668 1.00 90.88 88 ALA A N 1
ATOM 636 C CA . ALA A 1 88 ? 15.118 5.309 -8.644 1.00 90.88 88 ALA A CA 1
ATOM 637 C C . ALA A 1 88 ? 14.896 3.828 -9.008 1.00 90.88 88 ALA A C 1
ATOM 639 O O . ALA A 1 88 ? 15.837 3.033 -9.024 1.00 90.88 88 ALA A O 1
ATOM 640 N N . VAL A 1 89 ? 13.674 3.474 -9.425 1.00 88.56 89 VAL A N 1
ATOM 641 C CA . VAL A 1 89 ? 13.350 2.116 -9.889 1.00 88.56 89 VAL A CA 1
ATOM 642 C C . VAL A 1 89 ? 14.192 1.724 -11.104 1.00 88.56 89 VAL A C 1
ATOM 644 O O . VAL A 1 89 ? 14.721 0.615 -11.146 1.00 88.56 89 VAL A O 1
ATOM 647 N N . MET A 1 90 ? 14.359 2.621 -12.081 1.00 91.00 90 MET A N 1
ATOM 648 C CA . MET A 1 90 ? 15.152 2.340 -13.281 1.00 91.00 90 MET A CA 1
ATOM 649 C C . MET A 1 90 ? 16.607 1.996 -12.947 1.00 91.00 90 MET A C 1
ATOM 651 O O . MET A 1 90 ? 17.156 1.073 -13.549 1.00 91.00 90 MET A O 1
ATOM 655 N N . GLN A 1 91 ? 17.227 2.667 -11.970 1.00 89.00 91 GLN A N 1
ATOM 656 C CA . GLN A 1 91 ? 18.578 2.306 -11.520 1.00 89.00 91 GLN A CA 1
ATOM 657 C C . GLN A 1 91 ? 18.634 0.873 -10.980 1.00 89.00 91 GLN A C 1
ATOM 659 O O . GLN A 1 91 ? 19.534 0.119 -11.349 1.00 89.00 91 GLN A O 1
ATOM 664 N N . GLY A 1 92 ? 17.648 0.475 -10.172 1.00 84.94 92 GLY A N 1
ATOM 665 C CA . GLY A 1 92 ? 17.537 -0.892 -9.663 1.00 84.94 92 GLY A CA 1
ATOM 666 C C . GLY A 1 92 ? 17.317 -1.931 -10.765 1.00 84.94 92 GLY A C 1
ATOM 667 O O . GLY A 1 92 ? 17.952 -2.986 -10.759 1.00 84.94 92 GLY A O 1
ATOM 668 N N . VAL A 1 93 ? 16.477 -1.617 -11.757 1.00 85.31 93 VAL A N 1
ATOM 669 C CA . VAL A 1 93 ? 16.247 -2.483 -12.925 1.00 85.31 93 VAL A CA 1
ATOM 670 C C . VAL A 1 93 ? 17.552 -2.721 -13.686 1.00 85.31 93 VAL A C 1
ATOM 672 O O . VAL A 1 93 ? 17.881 -3.875 -13.961 1.00 85.31 93 VAL A O 1
ATOM 675 N N . TYR A 1 94 ? 18.332 -1.670 -13.967 1.00 88.38 94 TYR A N 1
ATOM 676 C CA . TYR A 1 94 ? 19.611 -1.787 -14.685 1.00 88.38 94 TYR A CA 1
ATOM 677 C C . TYR A 1 94 ? 20.682 -2.588 -13.935 1.00 88.38 94 TYR A C 1
ATOM 679 O O . TYR A 1 94 ? 21.574 -3.147 -14.570 1.00 88.38 94 TYR A O 1
ATOM 687 N N . GLN A 1 95 ? 20.604 -2.649 -12.606 1.00 86.38 95 GLN A N 1
ATOM 688 C CA . GLN A 1 95 ? 21.514 -3.445 -11.777 1.00 86.38 95 GLN A CA 1
ATOM 689 C C . GLN A 1 95 ? 21.055 -4.904 -11.622 1.00 86.38 95 GLN A C 1
ATOM 691 O O . GLN A 1 95 ? 21.815 -5.748 -11.146 1.00 86.38 95 GLN A O 1
ATOM 696 N N . SER A 1 96 ? 19.819 -5.222 -12.017 1.00 79.38 96 SER A N 1
ATOM 697 C CA . SER A 1 96 ? 19.280 -6.576 -11.943 1.00 79.38 96 SER A CA 1
ATOM 698 C C . SER A 1 96 ? 19.625 -7.382 -13.199 1.00 79.38 96 SER A C 1
ATOM 700 O O . SER A 1 96 ? 19.457 -6.923 -14.328 1.00 79.38 96 SER A O 1
ATOM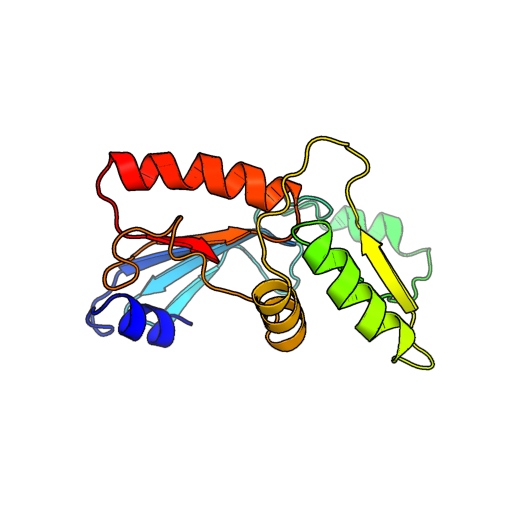 702 N N . HIS A 1 97 ? 20.088 -8.618 -13.014 1.00 83.06 97 HIS A N 1
ATOM 703 C CA . HIS A 1 97 ? 20.397 -9.535 -14.111 1.00 83.06 97 HIS A CA 1
ATOM 704 C C . HIS A 1 97 ? 19.401 -10.700 -14.130 1.00 83.06 97 HIS A C 1
ATOM 706 O O . HIS A 1 97 ? 19.078 -11.261 -13.085 1.00 83.06 97 HIS A O 1
ATOM 712 N N . GLY A 1 98 ? 18.921 -11.077 -15.321 1.00 79.00 98 GLY A N 1
ATOM 713 C CA . GLY A 1 98 ? 18.042 -12.241 -15.507 1.00 79.00 98 GLY A CA 1
ATOM 714 C C . GLY A 1 98 ? 16.613 -12.072 -14.978 1.00 79.00 98 GLY A C 1
ATOM 715 O O . GLY A 1 98 ? 15.944 -13.067 -14.715 1.00 79.00 98 GLY A O 1
ATOM 716 N N . GLN A 1 99 ? 16.143 -10.835 -14.797 1.00 78.44 99 GLN A N 1
ATOM 717 C CA . GLN A 1 99 ? 14.806 -10.535 -14.281 1.00 78.44 99 GLN A CA 1
ATOM 718 C C . GLN A 1 99 ? 13.993 -9.719 -15.286 1.00 78.44 99 GLN A C 1
ATOM 720 O O . GLN A 1 99 ? 14.523 -8.826 -15.944 1.00 78.44 99 GLN A O 1
ATOM 725 N N . ILE A 1 100 ? 12.692 -10.009 -15.370 1.00 77.12 100 ILE A N 1
ATOM 726 C CA . ILE A 1 100 ? 11.739 -9.253 -16.188 1.00 77.12 100 ILE A CA 1
ATOM 727 C C . ILE A 1 100 ? 10.946 -8.322 -15.276 1.00 77.12 100 ILE A C 1
ATOM 729 O O . ILE A 1 100 ? 10.154 -8.772 -14.439 1.00 77.12 100 ILE A O 1
ATOM 733 N N . TRP A 1 101 ? 11.134 -7.022 -15.481 1.00 78.19 101 TRP A N 1
ATOM 734 C CA . TRP A 1 101 ? 10.413 -5.966 -14.782 1.00 78.19 101 TRP A CA 1
ATOM 735 C C . TRP A 1 101 ? 9.422 -5.292 -15.724 1.00 78.19 101 TRP A C 1
ATOM 737 O O . TRP A 1 101 ? 9.747 -4.977 -16.867 1.00 78.19 101 TRP A O 1
ATOM 747 N N . THR A 1 102 ? 8.228 -5.036 -15.213 1.00 82.00 102 THR A N 1
ATOM 748 C CA . THR A 1 102 ? 7.182 -4.257 -15.861 1.00 82.00 102 THR A CA 1
ATOM 749 C C . THR A 1 102 ? 7.000 -2.972 -15.069 1.00 82.00 102 THR A C 1
ATOM 751 O O . THR A 1 102 ? 6.682 -3.011 -13.881 1.00 82.00 102 THR A O 1
ATOM 754 N N . LEU A 1 103 ? 7.201 -1.828 -15.719 1.00 84.31 103 LEU A N 1
ATOM 755 C CA . LEU A 1 103 ? 7.024 -0.518 -15.103 1.00 84.31 103 LEU A CA 1
ATOM 756 C C . LEU A 1 103 ? 5.769 0.151 -15.661 1.00 84.31 103 LEU A C 1
ATOM 758 O O . LEU A 1 103 ? 5.647 0.342 -16.871 1.00 84.31 103 LEU A O 1
ATOM 762 N N . VAL A 1 104 ? 4.847 0.522 -14.779 1.00 82.44 104 VAL A N 1
ATOM 763 C CA . VAL A 1 104 ? 3.625 1.246 -15.131 1.00 82.44 104 VAL A CA 1
ATOM 764 C C . VAL A 1 104 ? 3.827 2.706 -14.761 1.00 82.44 104 VAL A C 1
ATOM 766 O O . VAL A 1 104 ? 3.648 3.091 -13.607 1.00 82.44 104 VAL A O 1
ATOM 769 N N . VAL A 1 105 ? 4.240 3.504 -15.747 1.00 82.44 105 VAL A N 1
ATOM 770 C CA . VAL A 1 105 ? 4.461 4.945 -15.590 1.00 82.44 105 VAL A CA 1
ATOM 771 C C . VAL A 1 105 ? 3.338 5.698 -16.303 1.00 82.44 105 VAL A C 1
ATOM 773 O O . VAL A 1 105 ? 3.022 5.381 -17.458 1.00 82.44 105 VAL A O 1
ATOM 776 N N . PRO A 1 106 ? 2.719 6.687 -15.652 1.00 75.19 106 PRO A N 1
ATOM 777 C CA . PRO A 1 106 ? 1.730 7.541 -16.291 1.00 75.19 106 PRO A CA 1
ATOM 778 C C . PRO A 1 106 ? 2.344 8.334 -17.454 1.00 75.19 106 PRO A C 1
ATOM 780 O O . PRO A 1 106 ? 3.499 8.746 -17.418 1.00 75.19 106 PRO A O 1
ATOM 783 N N . LYS A 1 107 ? 1.552 8.564 -18.507 1.00 74.94 107 LYS A N 1
ATOM 784 C CA . LYS A 1 107 ? 1.983 9.296 -19.717 1.00 74.94 107 LYS A CA 1
ATOM 785 C C . LYS A 1 107 ? 1.547 10.765 -19.727 1.00 74.94 107 LYS A C 1
ATOM 787 O O . LYS A 1 107 ? 1.680 11.435 -20.748 1.00 74.94 107 LYS A O 1
ATOM 792 N N . GLN A 1 108 ? 0.956 11.247 -18.635 1.00 72.69 108 GLN A N 1
ATOM 793 C CA . GLN A 1 108 ? 0.370 12.581 -18.567 1.00 72.69 108 GLN A CA 1
ATOM 794 C C . GLN A 1 108 ? 1.393 13.618 -18.076 1.00 72.69 108 GLN A C 1
ATOM 796 O O . GLN A 1 108 ? 2.128 13.353 -17.126 1.00 72.69 108 GLN A O 1
ATOM 801 N N . PRO A 1 109 ? 1.420 14.824 -18.670 1.00 62.31 109 PRO A N 1
ATOM 802 C CA . PRO A 1 109 ? 2.407 15.857 -18.347 1.00 62.31 109 PRO A CA 1
ATOM 803 C C . PRO A 1 109 ? 2.164 16.574 -17.006 1.00 62.31 109 PRO A C 1
ATOM 805 O O . PRO A 1 109 ? 2.889 17.510 -16.693 1.00 62.31 109 PRO A O 1
ATOM 808 N N . VAL A 1 110 ? 1.133 16.191 -16.244 1.00 65.56 110 VAL A N 1
ATOM 809 C CA . VAL A 1 110 ? 0.611 16.971 -15.103 1.00 65.56 110 VAL A CA 1
ATOM 810 C C . VAL A 1 110 ? 0.979 16.365 -13.748 1.00 65.56 110 VAL A C 1
ATOM 812 O O . VAL A 1 110 ? 0.684 16.958 -12.720 1.00 65.56 110 VAL A O 1
ATOM 815 N N . ILE A 1 111 ? 1.629 15.202 -13.715 1.00 67.31 111 ILE A N 1
ATOM 816 C CA . ILE A 1 111 ? 1.903 14.532 -12.441 1.00 67.31 111 ILE A CA 1
ATOM 817 C C . ILE A 1 111 ? 3.058 15.245 -11.741 1.00 67.31 111 ILE A C 1
ATOM 819 O O . ILE A 1 111 ? 4.151 15.301 -12.311 1.00 67.31 111 ILE A O 1
ATOM 823 N N . PRO A 1 112 ? 2.816 15.825 -10.552 1.00 74.69 112 PRO A N 1
ATOM 824 C CA . PRO A 1 112 ? 3.835 16.563 -9.833 1.00 74.69 112 PRO A CA 1
ATOM 825 C C . PRO A 1 112 ? 4.902 15.612 -9.294 1.00 74.69 112 PRO A C 1
ATOM 827 O O . PRO A 1 112 ? 4.599 14.506 -8.847 1.00 74.69 112 PRO A O 1
ATOM 830 N N . ASP A 1 113 ? 6.146 16.080 -9.294 1.00 84.75 113 ASP A N 1
ATOM 831 C CA . ASP A 1 113 ? 7.228 15.433 -8.559 1.00 84.75 113 ASP A CA 1
ATOM 832 C C . ASP A 1 113 ? 7.041 15.746 -7.072 1.00 84.75 113 ASP A C 1
ATOM 834 O O . ASP A 1 113 ? 7.297 16.863 -6.615 1.00 84.75 113 ASP A O 1
ATOM 838 N N . LEU A 1 114 ? 6.505 14.773 -6.340 1.00 86.25 114 LEU A N 1
ATOM 839 C CA . LEU A 1 114 ? 6.158 14.891 -4.925 1.00 86.25 114 LEU A CA 1
ATOM 840 C C . LEU A 1 114 ? 7.287 14.407 -4.017 1.00 86.25 114 LEU A C 1
ATOM 842 O O . LEU A 1 114 ? 7.355 14.832 -2.866 1.00 86.25 114 LEU A O 1
ATOM 846 N N . PHE A 1 115 ? 8.170 13.549 -4.526 1.00 91.50 115 PHE A N 1
ATOM 847 C CA . PHE A 1 115 ? 9.280 12.978 -3.779 1.00 91.50 115 PHE A CA 1
ATOM 848 C C . PHE A 1 115 ? 10.597 13.624 -4.178 1.00 91.50 115 PHE A C 1
ATOM 850 O O . PHE A 1 115 ? 10.918 13.782 -5.357 1.00 91.50 115 PHE A O 1
ATOM 857 N N . THR A 1 116 ? 11.423 13.927 -3.184 1.00 92.19 116 THR A N 1
ATOM 858 C CA . THR A 1 116 ? 12.846 14.196 -3.396 1.00 92.19 116 THR A CA 1
ATOM 859 C C . THR A 1 116 ? 13.571 12.939 -3.880 1.00 92.19 116 THR A C 1
ATOM 861 O O . THR A 1 116 ? 13.049 11.818 -3.840 1.00 92.19 116 THR A O 1
ATOM 864 N N . ARG A 1 117 ? 14.816 13.100 -4.339 1.00 88.88 117 ARG A N 1
ATOM 865 C CA . ARG A 1 117 ? 15.653 11.964 -4.743 1.00 88.88 117 ARG A CA 1
ATOM 866 C C . ARG A 1 117 ? 15.889 11.008 -3.575 1.00 88.88 117 ARG A C 1
ATOM 868 O O . ARG A 1 117 ? 15.824 9.797 -3.759 1.00 88.88 117 ARG A O 1
ATOM 875 N N . GLU A 1 118 ? 16.167 11.553 -2.399 1.00 91.94 118 GLU A N 1
ATOM 876 C CA . GLU A 1 118 ? 16.434 10.796 -1.181 1.00 91.94 118 GLU A CA 1
ATOM 877 C C . GLU A 1 118 ? 15.200 9.992 -0.761 1.00 91.94 118 GLU A C 1
ATOM 879 O O . GLU A 1 118 ? 15.309 8.797 -0.499 1.00 91.94 118 GLU A O 1
ATOM 884 N N . GLU A 1 119 ? 14.017 10.611 -0.779 1.00 91.88 119 GLU A N 1
ATOM 885 C CA . GLU A 1 119 ? 12.751 9.935 -0.472 1.00 91.88 119 GLU A CA 1
ATOM 886 C C . GLU A 1 119 ? 12.390 8.877 -1.520 1.00 91.88 119 GLU A C 1
ATOM 888 O O . GLU A 1 119 ? 11.920 7.801 -1.165 1.00 91.88 119 GLU A O 1
ATOM 893 N N . SER A 1 120 ? 12.665 9.138 -2.800 1.00 91.69 120 SER A N 1
ATOM 894 C CA . SER A 1 120 ? 12.453 8.173 -3.888 1.00 91.69 120 SER A CA 1
ATOM 895 C C . SER A 1 120 ? 13.337 6.936 -3.732 1.00 91.69 120 SER A C 1
ATOM 897 O O . SER A 1 120 ? 12.883 5.808 -3.930 1.00 91.69 120 SER A O 1
ATOM 899 N N . GLN A 1 121 ? 14.604 7.140 -3.358 1.00 90.12 121 GLN A N 1
ATOM 900 C CA . GLN A 1 121 ? 15.543 6.054 -3.095 1.00 90.12 121 GLN A CA 1
ATOM 901 C C . GLN A 1 121 ? 15.121 5.259 -1.856 1.00 90.12 121 GLN A C 1
ATOM 903 O O . GLN A 1 121 ? 15.099 4.030 -1.889 1.00 90.12 121 GLN A O 1
ATOM 908 N N . LEU A 1 122 ? 14.712 5.956 -0.795 1.00 86.44 122 LEU A N 1
ATOM 909 C CA . LEU A 1 122 ? 14.194 5.338 0.420 1.00 86.44 122 LEU A CA 1
ATOM 910 C C . LEU A 1 122 ? 12.939 4.504 0.134 1.00 86.44 122 LEU A C 1
ATOM 912 O O . LEU A 1 122 ? 12.843 3.367 0.586 1.00 86.44 122 LEU A O 1
ATOM 916 N N . LEU A 1 123 ? 12.005 5.038 -0.656 1.00 84.69 123 LEU A N 1
ATOM 917 C CA . LEU A 1 123 ? 10.787 4.350 -1.075 1.00 84.69 123 LEU A CA 1
ATOM 918 C C . LEU A 1 123 ? 11.102 3.106 -1.913 1.00 84.69 123 LEU A C 1
ATOM 920 O O . LEU A 1 123 ? 10.465 2.071 -1.733 1.00 84.69 123 LEU A O 1
ATOM 924 N N . PHE A 1 124 ? 12.101 3.172 -2.794 1.00 82.19 124 PHE A N 1
ATOM 925 C CA . PHE A 1 124 ? 12.557 2.011 -3.558 1.00 82.19 124 PHE A CA 1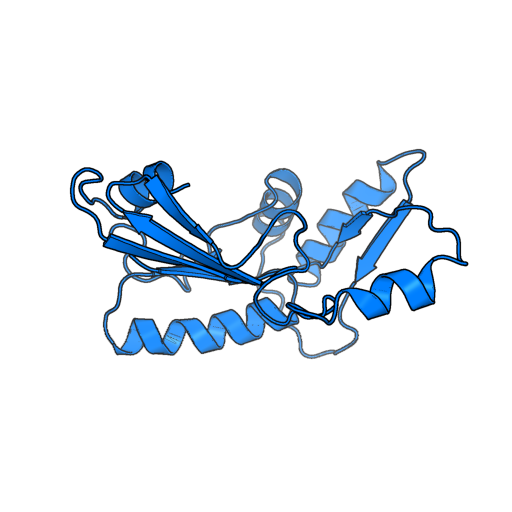
ATOM 926 C C . PHE A 1 124 ? 13.175 0.925 -2.662 1.00 82.19 124 PHE A C 1
ATOM 928 O O . PHE A 1 124 ? 12.855 -0.253 -2.815 1.00 82.19 124 PHE A O 1
ATOM 935 N N . GLU A 1 125 ? 14.032 1.310 -1.715 1.00 81.06 125 GLU A N 1
ATOM 936 C CA . GLU A 1 125 ? 14.735 0.381 -0.822 1.00 81.06 125 GLU A CA 1
ATOM 937 C C . GLU A 1 125 ? 13.817 -0.243 0.236 1.00 81.06 125 GLU A C 1
ATOM 939 O O . GLU A 1 125 ? 13.938 -1.429 0.546 1.00 81.06 125 GLU A O 1
ATOM 944 N N . GLN A 1 126 ? 12.901 0.547 0.798 1.00 77.50 126 GLN A N 1
ATOM 945 C CA . GLN A 1 126 ? 12.019 0.128 1.892 1.00 77.50 126 GLN A CA 1
ATOM 946 C C . GLN A 1 126 ? 10.651 -0.367 1.414 1.00 77.50 126 GLN A C 1
ATOM 948 O O . GLN A 1 126 ? 9.952 -1.054 2.159 1.00 77.50 126 GLN A O 1
ATOM 953 N N . GLY A 1 127 ? 10.255 -0.022 0.189 1.00 74.31 127 GLY A N 1
ATOM 954 C CA . GLY A 1 127 ? 8.959 -0.360 -0.397 1.00 74.31 127 GLY A CA 1
ATOM 955 C C . GLY A 1 127 ? 7.781 0.494 0.089 1.00 74.31 127 GLY A C 1
ATOM 956 O O . GLY A 1 127 ? 6.672 0.292 -0.400 1.00 74.31 127 GLY A O 1
ATOM 957 N N . ALA A 1 128 ? 7.992 1.420 1.033 1.00 81.38 128 ALA A N 1
ATOM 958 C CA . ALA A 1 128 ? 6.991 2.365 1.542 1.00 81.38 128 ALA A CA 1
ATOM 959 C C . ALA A 1 128 ? 7.665 3.582 2.208 1.00 81.38 128 ALA A C 1
ATOM 961 O O . ALA A 1 128 ? 8.805 3.478 2.662 1.00 81.38 128 ALA A O 1
ATOM 962 N N . ILE A 1 129 ? 6.955 4.709 2.316 1.00 85.69 129 ILE A N 1
ATOM 963 C CA . ILE A 1 129 ? 7.420 5.921 3.010 1.00 85.69 129 ILE A CA 1
ATOM 964 C C . ILE A 1 129 ? 6.235 6.657 3.654 1.00 85.69 129 ILE A C 1
ATOM 966 O O . ILE A 1 129 ? 5.147 6.660 3.104 1.00 85.69 129 ILE A O 1
ATOM 970 N N . SER A 1 130 ? 6.419 7.263 4.830 1.00 86.56 130 SER A N 1
ATOM 971 C CA . SER A 1 130 ? 5.370 8.079 5.466 1.00 86.56 130 SER A CA 1
ATOM 972 C C . SER A 1 130 ? 5.294 9.462 4.826 1.00 86.56 130 SER A C 1
ATOM 974 O O . SER A 1 130 ? 6.318 10.124 4.659 1.00 86.56 130 SER A O 1
ATOM 976 N N . LEU A 1 131 ? 4.081 9.931 4.534 1.00 88.81 131 LEU A N 1
ATOM 977 C CA . LEU A 1 131 ? 3.813 11.287 4.065 1.00 88.81 131 LEU A CA 1
ATOM 978 C C . LEU A 1 131 ? 3.318 12.146 5.232 1.00 88.81 131 LEU A C 1
ATOM 980 O O . LEU A 1 131 ? 2.118 12.369 5.427 1.00 88.81 131 LEU A O 1
ATOM 984 N N . ASP A 1 132 ? 4.263 12.645 6.026 1.00 86.56 132 ASP A N 1
ATOM 985 C CA . ASP A 1 132 ? 3.974 13.415 7.244 1.00 86.56 132 ASP A CA 1
ATOM 986 C C . ASP A 1 132 ? 3.192 14.707 6.953 1.00 86.56 132 ASP A C 1
ATOM 988 O O . ASP A 1 132 ? 2.369 15.139 7.757 1.00 86.56 132 ASP A O 1
ATOM 992 N N . TRP A 1 133 ? 3.385 15.294 5.769 1.00 87.69 133 TRP A N 1
ATOM 993 C CA . TRP A 1 133 ? 2.682 16.499 5.324 1.00 87.69 133 TRP A CA 1
ATOM 994 C C . TRP A 1 133 ? 1.195 16.257 5.002 1.00 87.69 133 TRP A C 1
ATOM 996 O O . TRP A 1 133 ? 0.382 17.178 5.143 1.00 87.69 133 TRP A O 1
ATOM 1006 N N . LEU A 1 134 ? 0.808 15.025 4.648 1.00 86.69 134 LEU A N 1
ATOM 1007 C CA . LEU A 1 134 ? -0.594 14.617 4.471 1.00 86.69 134 LEU A CA 1
ATOM 1008 C C . LEU A 1 134 ? -1.211 14.047 5.747 1.00 86.69 134 LEU A C 1
ATOM 1010 O O . LEU A 1 134 ? -2.420 14.158 5.946 1.00 86.69 134 LEU A O 1
ATOM 1014 N N . SER A 1 135 ? -0.392 13.529 6.651 1.00 87.38 135 SER A N 1
ATOM 1015 C CA . SER A 1 135 ? -0.841 12.919 7.899 1.00 87.38 135 SER A CA 1
ATOM 1016 C C . SER A 1 135 ? -1.329 13.958 8.920 1.00 87.38 135 SER A C 1
ATOM 1018 O O . SER A 1 135 ? -0.833 15.082 8.983 1.00 87.38 135 SER A O 1
ATOM 1020 N N . LEU A 1 136 ? -2.307 13.589 9.750 1.00 88.25 136 LEU A N 1
ATOM 1021 C CA . LEU A 1 136 ? -2.771 14.390 10.887 1.00 88.25 136 LEU A CA 1
ATOM 1022 C C . LEU A 1 136 ? -2.657 13.552 12.150 1.00 88.25 136 LEU A C 1
ATOM 1024 O O . LEU A 1 136 ? -3.323 12.525 12.247 1.00 88.25 136 LEU A O 1
ATOM 1028 N N . ARG A 1 137 ? -1.851 14.005 13.118 1.00 85.50 137 ARG A N 1
ATOM 1029 C CA . ARG A 1 137 ? -1.581 13.269 14.367 1.00 85.50 137 ARG A CA 1
ATOM 1030 C C . ARG A 1 137 ? -1.386 11.770 14.074 1.00 85.50 137 ARG A C 1
ATOM 1032 O O . ARG A 1 137 ? -2.158 10.949 14.565 1.00 85.50 137 ARG A O 1
ATOM 1039 N N . PRO A 1 138 ? -0.376 11.395 13.258 1.00 72.19 138 PRO A N 1
ATOM 1040 C CA . PRO A 1 138 ? -0.110 9.986 12.939 1.00 72.19 138 PRO A CA 1
ATOM 1041 C C . PRO A 1 138 ? 0.099 9.156 14.220 1.00 72.19 138 PRO A C 1
ATOM 1043 O O . PRO A 1 138 ? -0.270 7.986 14.257 1.00 72.19 138 PRO A O 1
ATOM 1046 N N . GLY A 1 139 ? 0.566 9.854 15.269 1.00 70.56 139 GLY A N 1
ATOM 1047 C CA . GLY A 1 139 ? 0.623 9.537 16.700 1.00 70.56 139 GLY A CA 1
ATOM 1048 C C . GLY A 1 139 ? -0.653 9.009 17.376 1.00 70.56 139 GLY A C 1
ATOM 1049 O O . GLY A 1 139 ? -0.567 8.438 18.460 1.00 70.56 139 GLY A O 1
ATOM 1050 N N . GLU A 1 140 ? -1.825 9.243 16.777 1.00 75.69 140 GLU A N 1
ATOM 1051 C CA . GLU A 1 140 ? -3.170 9.044 17.354 1.00 75.69 140 GLU A CA 1
ATOM 1052 C C . GLU A 1 140 ? -4.153 8.408 16.334 1.00 75.69 140 GLU A C 1
ATOM 1054 O O . GLU A 1 140 ? -5.349 8.254 16.590 1.00 75.69 140 GLU A O 1
ATOM 1059 N N . GLY A 1 141 ? -3.655 8.064 15.137 1.00 62.12 141 GLY A N 1
ATOM 1060 C CA . GLY A 1 141 ? -4.425 7.704 13.943 1.00 62.12 141 GLY A CA 1
ATOM 1061 C C . GLY A 1 141 ? -5.125 6.347 13.963 1.00 62.12 141 GLY A C 1
ATOM 1062 O O . GLY A 1 141 ? -4.461 5.319 13.922 1.00 62.12 141 GLY A O 1
ATOM 1063 N N . HIS A 1 142 ? -6.464 6.314 13.878 1.00 68.50 142 HIS A N 1
ATOM 1064 C CA . HIS A 1 142 ? -7.240 5.074 13.636 1.00 68.50 142 HIS A CA 1
ATOM 1065 C C . HIS A 1 142 ? -7.320 4.666 12.162 1.00 68.50 142 HIS A C 1
ATOM 1067 O O . HIS A 1 142 ? -7.775 3.563 11.856 1.00 68.50 142 HIS A O 1
ATOM 1073 N N . VAL A 1 143 ? -6.866 5.544 11.267 1.00 75.56 143 VAL A N 1
ATOM 1074 C CA . VAL A 1 143 ? -7.007 5.425 9.816 1.00 75.56 143 VAL A CA 1
ATOM 1075 C C . VAL A 1 143 ? -5.629 5.543 9.169 1.00 75.56 143 VAL A C 1
ATOM 1077 O O . VAL A 1 143 ? -4.899 6.497 9.426 1.00 75.56 143 VAL A O 1
ATOM 1080 N N . VAL A 1 144 ? -5.284 4.583 8.315 1.00 78.38 144 VAL A N 1
ATOM 1081 C CA . VAL A 1 144 ? -4.096 4.638 7.455 1.00 78.38 144 VAL A CA 1
ATOM 1082 C C . VAL A 1 144 ? -4.584 4.674 6.016 1.00 78.38 144 VAL A C 1
ATOM 1084 O O . VAL A 1 144 ? -5.434 3.870 5.645 1.00 78.38 144 VAL A O 1
ATOM 1087 N N . ILE A 1 145 ? -4.087 5.623 5.232 1.00 78.12 145 ILE A N 1
ATOM 1088 C CA . ILE A 1 145 ? -4.407 5.777 3.815 1.00 78.12 145 ILE A CA 1
ATOM 1089 C C . ILE A 1 145 ? -3.135 5.449 3.047 1.00 78.12 145 ILE A C 1
ATOM 1091 O O . ILE A 1 145 ? -2.112 6.088 3.267 1.00 78.12 145 ILE A O 1
ATOM 1095 N N . THR A 1 146 ? -3.183 4.440 2.185 1.00 77.25 146 THR A N 1
ATOM 1096 C CA . THR A 1 146 ? -2.024 4.052 1.379 1.00 77.25 146 THR A CA 1
ATOM 1097 C C . THR A 1 146 ? -2.233 4.443 -0.078 1.00 77.25 146 THR A C 1
ATOM 1099 O O . THR A 1 146 ? -3.343 4.328 -0.601 1.00 77.25 146 THR A O 1
ATOM 1102 N N . ALA A 1 147 ? -1.170 4.909 -0.724 1.00 77.31 147 ALA A N 1
ATOM 1103 C CA . ALA A 1 147 ? -1.124 5.178 -2.151 1.00 77.31 147 ALA A CA 1
ATOM 1104 C C . ALA A 1 147 ? -0.074 4.289 -2.821 1.00 77.31 147 ALA A C 1
ATOM 1106 O O . ALA A 1 147 ? 1.046 4.150 -2.343 1.00 77.31 147 ALA A O 1
ATOM 1107 N N . ILE A 1 148 ? -0.412 3.695 -3.968 1.00 75.38 148 ILE A N 1
ATOM 1108 C CA . ILE A 1 148 ? 0.559 2.945 -4.776 1.00 75.38 148 ILE A CA 1
ATOM 1109 C C . ILE A 1 148 ? 0.485 3.435 -6.209 1.00 75.38 148 ILE A C 1
ATOM 1111 O O . ILE A 1 148 ? -0.495 3.194 -6.909 1.00 75.38 148 ILE A O 1
ATOM 1115 N N . GLY A 1 149 ? 1.546 4.093 -6.657 1.00 79.00 149 GLY A N 1
ATOM 1116 C CA . GLY A 1 149 ? 1.584 4.720 -7.965 1.00 79.00 149 GLY A CA 1
ATOM 1117 C C . GLY A 1 149 ? 0.924 6.094 -7.992 1.00 79.00 149 GLY A C 1
ATOM 1118 O O . GLY A 1 149 ? 0.256 6.539 -7.061 1.00 79.00 149 GLY A O 1
ATOM 1119 N N . SER A 1 150 ? 1.150 6.769 -9.104 1.00 79.88 150 SER A N 1
ATOM 1120 C CA . SER A 1 150 ? 1.001 8.215 -9.249 1.00 79.88 150 SER A CA 1
ATOM 1121 C C . SER A 1 150 ? -0.440 8.702 -9.146 1.00 79.88 150 SER A C 1
ATOM 1123 O O . SER A 1 150 ? -0.735 9.614 -8.382 1.00 79.88 150 SER A O 1
ATOM 1125 N N . TYR A 1 151 ? -1.359 8.047 -9.859 1.00 78.81 151 TYR A N 1
ATOM 1126 C CA . TYR A 1 151 ? -2.780 8.404 -9.827 1.00 78.81 151 TYR A CA 1
ATOM 1127 C C . TYR A 1 151 ? -3.398 8.201 -8.442 1.00 78.81 151 TYR A C 1
ATOM 1129 O O . TYR A 1 151 ? -4.162 9.030 -7.961 1.00 78.81 151 TYR A O 1
ATOM 1137 N N . HIS A 1 152 ? -3.043 7.105 -7.768 1.00 77.50 152 HIS A N 1
ATOM 1138 C CA . HIS A 1 152 ? -3.558 6.827 -6.430 1.00 77.50 152 HIS A CA 1
ATOM 1139 C C . HIS A 1 152 ? -2.997 7.789 -5.387 1.00 77.50 152 HIS A C 1
ATOM 1141 O O . HIS A 1 152 ? -3.679 8.079 -4.408 1.00 77.50 152 HIS A O 1
ATOM 1147 N N . LEU A 1 153 ? -1.776 8.286 -5.587 1.00 82.81 153 LEU A N 1
ATOM 1148 C CA . LEU A 1 153 ? -1.192 9.295 -4.717 1.00 82.81 153 LEU A CA 1
ATOM 1149 C C . LEU A 1 153 ? -1.922 10.634 -4.837 1.00 82.81 153 LEU A C 1
ATOM 1151 O O . LEU A 1 153 ? -2.244 11.230 -3.815 1.00 82.81 153 LEU A O 1
ATOM 1155 N N . GLU A 1 154 ? -2.258 11.061 -6.052 1.00 84.31 154 GLU A N 1
ATOM 1156 C CA . G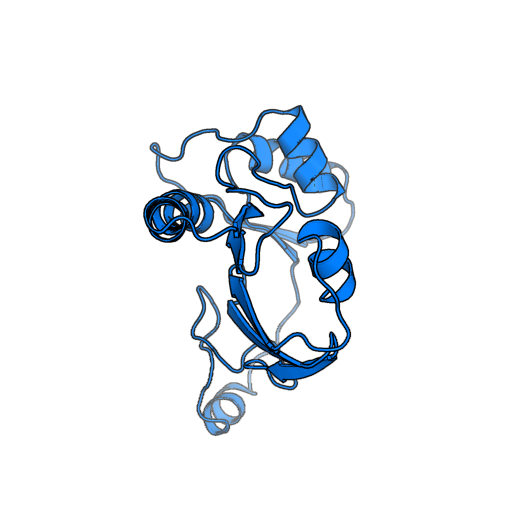LU A 1 154 ? -3.059 12.269 -6.283 1.00 84.31 154 GLU A CA 1
ATOM 1157 C C . GLU A 1 154 ? -4.437 12.171 -5.606 1.00 84.31 154 GLU A C 1
ATOM 1159 O O . GLU A 1 154 ? -4.824 13.039 -4.821 1.00 84.31 154 GLU A O 1
ATOM 1164 N N . GLU A 1 155 ? -5.140 11.053 -5.794 1.00 82.00 155 GLU A N 1
ATOM 1165 C CA . GLU A 1 155 ? -6.422 10.821 -5.119 1.00 82.00 155 GLU A CA 1
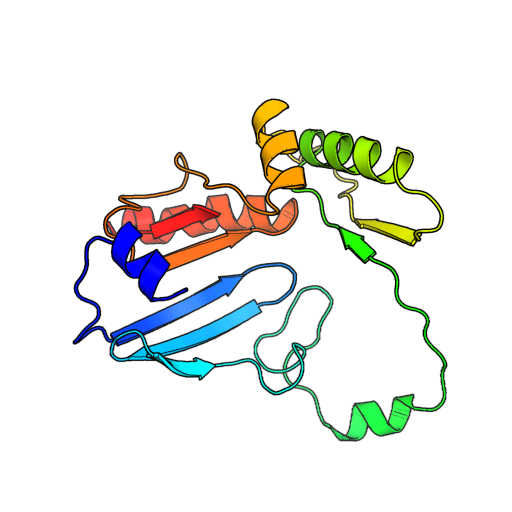ATOM 1166 C C . GLU A 1 155 ? -6.277 10.724 -3.598 1.00 82.00 155 GLU A C 1
ATOM 1168 O O . GLU A 1 155 ? -7.145 11.178 -2.856 1.00 82.00 155 GLU A O 1
ATOM 1173 N N . THR A 1 156 ? -5.164 10.185 -3.105 1.00 83.31 156 THR A N 1
ATOM 1174 C CA . THR A 1 156 ? -4.883 10.102 -1.668 1.00 83.31 156 THR A CA 1
ATOM 1175 C C . THR A 1 156 ? -4.657 11.482 -1.055 1.00 83.31 156 THR A C 1
ATOM 1177 O O . THR A 1 156 ? -5.180 11.749 0.028 1.00 83.31 156 THR A O 1
ATOM 1180 N N . VAL A 1 157 ? -3.968 12.385 -1.762 1.00 85.62 157 VAL A N 1
ATOM 1181 C CA . VAL A 1 157 ? -3.826 13.801 -1.378 1.00 85.62 157 VAL A CA 1
ATOM 1182 C C . VAL A 1 157 ? -5.199 14.468 -1.260 1.00 85.62 157 VAL A C 1
ATOM 1184 O O . VAL A 1 157 ? -5.458 15.223 -0.320 1.00 85.62 157 VAL A O 1
ATOM 1187 N N . HIS A 1 158 ? -6.114 14.181 -2.187 1.00 84.75 158 HIS A N 1
ATOM 1188 C CA . HIS A 1 158 ? -7.478 14.701 -2.115 1.00 84.75 158 HIS A CA 1
ATOM 1189 C C . HIS A 1 158 ? -8.280 14.065 -0.975 1.00 84.75 158 HIS A C 1
ATOM 1191 O O . HIS A 1 158 ? -8.940 14.774 -0.206 1.00 84.75 158 HIS A O 1
ATOM 1197 N N . ALA A 1 159 ? -8.197 12.745 -0.828 1.00 80.94 159 ALA A N 1
ATOM 1198 C CA . ALA A 1 159 ? -8.935 11.972 0.157 1.00 80.94 159 ALA A CA 1
ATOM 1199 C C . ALA A 1 159 ? -8.516 12.293 1.596 1.00 80.94 159 ALA A C 1
ATOM 1201 O O . ALA A 1 159 ? -9.382 12.299 2.472 1.00 80.94 159 ALA A O 1
ATOM 1202 N N . SER A 1 160 ? -7.241 12.620 1.851 1.00 86.50 160 SER A N 1
ATOM 1203 C CA . SER A 1 160 ? -6.747 12.985 3.187 1.00 86.50 160 SER A CA 1
ATOM 1204 C C . SER A 1 160 ? -7.355 14.284 3.726 1.00 86.50 160 SER A C 1
ATOM 1206 O O . SER A 1 160 ? -7.418 14.482 4.940 1.00 86.50 160 SER A O 1
ATOM 1208 N N . ASN A 1 161 ? -7.882 15.157 2.860 1.00 86.44 161 ASN A N 1
ATOM 1209 C CA . ASN A 1 161 ? -8.507 16.409 3.299 1.00 86.44 161 ASN A CA 1
ATOM 1210 C C . ASN A 1 161 ? -9.770 16.170 4.132 1.00 86.44 161 ASN A C 1
ATOM 1212 O O . ASN A 1 161 ? -9.991 16.843 5.131 1.00 86.44 161 ASN A O 1
ATOM 1216 N N . ARG A 1 162 ? -10.582 15.171 3.783 1.00 85.06 162 ARG A N 1
ATOM 1217 C CA . ARG A 1 162 ? -11.867 14.920 4.448 1.00 85.06 162 ARG A CA 1
ATOM 1218 C C . ARG A 1 162 ? -11.743 14.444 5.908 1.00 85.06 162 ARG A C 1
ATOM 1220 O O . ARG A 1 162 ? -12.480 14.961 6.750 1.00 85.06 162 ARG A O 1
ATOM 1227 N N . PRO A 1 163 ? -10.867 13.482 6.263 1.00 84.19 163 PRO A N 1
ATOM 1228 C CA . PRO A 1 163 ? -10.588 13.179 7.661 1.00 84.19 163 PRO A CA 1
ATOM 1229 C C . PRO A 1 163 ? -9.877 14.344 8.357 1.00 84.19 163 PRO A C 1
ATOM 1231 O O . PRO A 1 163 ? -10.198 14.619 9.510 1.00 84.19 163 PRO A O 1
ATOM 1234 N N . ARG A 1 164 ? -9.004 15.090 7.663 1.00 87.00 164 ARG A N 1
ATOM 1235 C CA . ARG A 1 164 ? -8.356 16.291 8.217 1.00 87.00 164 ARG A CA 1
ATOM 1236 C C . ARG A 1 164 ? -9.367 17.370 8.629 1.00 87.00 164 ARG A C 1
ATOM 1238 O O . ARG A 1 164 ? -9.289 17.872 9.743 1.00 87.00 164 ARG A O 1
ATOM 1245 N N . GLU A 1 165 ? -10.349 17.679 7.784 1.00 90.19 165 GLU A N 1
ATOM 1246 C CA . GLU A 1 165 ? -11.437 18.637 8.060 1.00 90.19 165 GLU A CA 1
ATOM 1247 C C . GLU A 1 165 ? -12.316 18.228 9.247 1.00 90.19 165 GLU A C 1
ATOM 1249 O O . GLU A 1 165 ? -12.906 19.073 9.916 1.00 90.19 165 GLU A O 1
ATOM 1254 N N . ARG A 1 166 ? -12.419 16.922 9.503 1.00 89.31 166 ARG A N 1
ATOM 1255 C CA . ARG A 1 166 ? -13.201 16.352 10.606 1.00 89.31 166 ARG A CA 1
ATOM 1256 C C . ARG A 1 166 ? -12.373 16.110 11.865 1.00 89.31 166 ARG A C 1
ATOM 1258 O O . ARG A 1 166 ? -12.881 15.484 12.790 1.00 89.31 166 ARG A O 1
ATOM 1265 N N . ASP A 1 167 ? -11.126 16.579 11.878 1.00 89.00 167 ASP A N 1
ATOM 1266 C CA . ASP A 1 167 ? -10.156 16.365 12.951 1.00 89.00 167 ASP A CA 1
ATOM 1267 C C . ASP A 1 167 ? -9.992 14.881 13.325 1.00 89.00 167 ASP A C 1
ATOM 1269 O O . ASP A 1 167 ? -9.882 14.507 14.490 1.00 89.00 167 ASP A O 1
ATOM 1273 N N . ILE A 1 168 ? -10.009 14.011 12.311 1.00 87.44 168 ILE A N 1
ATOM 1274 C CA . ILE A 1 168 ? -9.805 12.571 12.463 1.00 87.44 168 ILE A CA 1
ATOM 1275 C C . ILE A 1 168 ? -8.313 12.283 12.264 1.00 87.44 168 ILE A C 1
ATOM 1277 O O . ILE A 1 168 ? -7.803 12.475 11.152 1.00 87.44 168 ILE A O 1
ATOM 1281 N N . PRO A 1 169 ? -7.606 11.793 13.298 1.00 88.81 169 PRO A N 1
ATOM 1282 C CA . PRO A 1 169 ? -6.216 11.385 13.174 1.00 88.81 169 PRO A CA 1
ATOM 1283 C C . PRO A 1 169 ? -6.027 10.306 12.096 1.00 88.81 169 PRO A C 1
ATOM 1285 O O . PRO A 1 169 ? -6.745 9.299 12.081 1.00 88.81 169 PRO A O 1
ATOM 1288 N N . HIS A 1 170 ? -5.067 10.508 11.193 1.00 88.06 170 HIS A N 1
ATOM 1289 C CA . HIS A 1 170 ? -4.751 9.576 10.110 1.00 88.06 170 HIS A CA 1
ATOM 1290 C C . HIS A 1 170 ? -3.288 9.667 9.659 1.00 88.06 170 HIS A C 1
ATOM 1292 O O . HIS A 1 170 ? -2.657 10.722 9.739 1.00 88.06 170 HIS A O 1
ATOM 1298 N N . LEU A 1 171 ? -2.772 8.546 9.159 1.00 86.38 171 LEU A N 1
ATOM 1299 C CA . LEU A 1 171 ? -1.441 8.404 8.568 1.00 86.38 171 LEU A CA 1
ATOM 1300 C C . LEU A 1 171 ? -1.578 8.168 7.063 1.00 86.38 171 LEU A C 1
ATOM 1302 O O . LEU A 1 171 ? -2.434 7.388 6.650 1.00 86.38 171 LEU A O 1
ATOM 1306 N N . VAL A 1 172 ? -0.724 8.795 6.260 1.00 85.06 172 VAL A N 1
ATOM 1307 C CA . VAL A 1 172 ? -0.651 8.556 4.815 1.00 85.06 172 VAL A CA 1
ATOM 1308 C C . VAL A 1 172 ? 0.692 7.924 4.454 1.00 85.06 172 VAL A C 1
ATOM 1310 O O . VAL A 1 172 ? 1.723 8.392 4.934 1.00 85.06 172 VAL A O 1
ATOM 1313 N N . VAL A 1 173 ? 0.666 6.855 3.650 1.00 78.00 173 VAL A N 1
ATOM 1314 C CA . VAL A 1 173 ? 1.830 6.023 3.279 1.00 78.00 173 VAL A CA 1
ATOM 1315 C C . VAL A 1 173 ? 1.873 5.764 1.778 1.00 78.00 173 VAL A C 1
ATOM 1317 O O . VAL A 1 173 ? 0.799 5.457 1.220 1.00 78.00 173 VAL A O 1
#

pLDDT: mean 77.9, std 11.13, range [43.53, 92.19]

Sequence (173 aa):
MAERYSTLASWELSESKRVTLQLGNGYSAAAVLGGVSIDTSMGLAPLEGLMMGIRTGDVDPALAESLLSEPSDISRVLSPADYNCAQAVMQGVYQSHGQIWTLVVPKQPVIPDLFTREESQLLFEQGAISLDWLSLRPGEGHVVITAIGSYHLEETVHASNRPRERDIPHLVV